Protein AF-A0A8T4QMG3-F1 (afdb_monomer_lite)

Secondary structure (DSSP, 8-state):
--------PPPPTT--------------TT----PPEEEEEEEEE-TTT--EEEEETTEEEE--STT-EEE-TTS-EEEEEE----TTSTTTTT-EEEEETTSSS--EEEEEEE-TT-SEEEEEETTEEEEEETT-EEE-TTS-EEEEEE--EE-TTS-EEEEEEEEEE-

Radius of gyration: 21.24 Å; chains: 1; bounding box: 36×50×60 Å

pLDDT: mean 71.05, std 19.51, range [30.7, 95.19]

Sequence (170 aa):
MNLSRIVSGTCSLLTAACGVEGTVNLQNPNNPLLVPRKFEIGAYTVREGYEGVFNVNGENFTISKVGQDYVLSDGSRLVFWGGLVQFYAGGLAGTKFSLEGACPSSDKVIQPLIVRDTNKGSFTVDSESFSLNKGETNELSDGSKITYLEGLSQDFAGGLHGAKLDLECH

Structure (mmCIF, N/CA/C/O backbone):
data_AF-A0A8T4QMG3-F1
#
_entry.id   AF-A0A8T4QMG3-F1
#
loop_
_atom_site.group_PDB
_atom_site.id
_atom_site.type_symbol
_atom_site.label_atom_id
_atom_site.label_alt_id
_atom_site.label_comp_id
_atom_site.label_asym_id
_atom_site.label_entity_id
_atom_site.label_seq_id
_atom_site.pdbx_PDB_ins_code
_atom_site.Cartn_x
_atom_site.Cartn_y
_atom_site.Cartn_z
_atom_site.occupancy
_atom_site.B_iso_or_equiv
_atom_site.auth_seq_id
_atom_site.auth_comp_id
_atom_site.auth_asym_id
_atom_site.auth_atom_id
_atom_site.pdbx_PDB_model_num
ATOM 1 N N . MET A 1 1 ? -9.103 -1.046 41.519 1.00 34.91 1 MET A N 1
ATOM 2 C CA . MET A 1 1 ? -8.750 -2.101 42.494 1.00 34.91 1 MET A CA 1
ATOM 3 C C . MET A 1 1 ? -8.039 -3.201 41.721 1.00 34.91 1 MET A C 1
ATOM 5 O O . MET A 1 1 ? -8.668 -3.785 40.851 1.00 34.91 1 MET A O 1
ATOM 9 N N . ASN A 1 2 ? -6.739 -3.410 41.949 1.00 30.70 2 ASN A N 1
ATOM 10 C CA . ASN A 1 2 ? -5.970 -4.469 41.283 1.00 30.70 2 ASN A CA 1
ATOM 11 C C . ASN A 1 2 ? -6.147 -5.781 42.052 1.00 30.70 2 ASN A C 1
ATOM 13 O O . ASN A 1 2 ? -5.850 -5.836 43.242 1.00 30.70 2 ASN A O 1
ATOM 17 N N . LEU A 1 3 ? -6.634 -6.817 41.373 1.00 33.44 3 LEU A N 1
ATOM 18 C CA . LEU A 1 3 ? -6.677 -8.184 41.884 1.00 33.44 3 LEU A CA 1
ATOM 19 C C . LEU A 1 3 ? -5.509 -8.954 41.265 1.00 33.44 3 LEU A C 1
ATOM 21 O O . LEU A 1 3 ? -5.568 -9.350 40.105 1.00 33.44 3 LEU A O 1
ATOM 25 N N . SER A 1 4 ? -4.443 -9.154 42.033 1.00 31.88 4 SER A N 1
ATOM 26 C CA . SER A 1 4 ? -3.369 -10.092 41.706 1.00 31.88 4 SER A CA 1
ATOM 27 C C . SER A 1 4 ? -3.663 -11.442 42.365 1.00 31.88 4 SER A C 1
ATOM 29 O O . SER A 1 4 ? -3.968 -11.515 43.555 1.00 31.88 4 SER A O 1
ATOM 31 N N . ARG A 1 5 ? -3.592 -12.529 41.590 1.00 39.34 5 ARG A N 1
ATOM 32 C CA . ARG A 1 5 ? -3.698 -13.907 42.089 1.00 39.34 5 ARG A CA 1
ATOM 33 C C . ARG A 1 5 ? -2.343 -14.585 41.904 1.00 39.34 5 ARG A C 1
ATOM 35 O O . ARG A 1 5 ? -1.826 -14.611 40.793 1.00 39.34 5 ARG A O 1
ATOM 42 N N . ILE A 1 6 ? -1.778 -15.115 42.984 1.00 38.41 6 ILE A N 1
ATOM 43 C CA . ILE A 1 6 ? -0.572 -15.950 42.938 1.00 38.41 6 ILE A CA 1
ATOM 44 C C . ILE A 1 6 ? -1.018 -17.360 42.542 1.00 38.41 6 ILE A C 1
ATOM 46 O O . ILE A 1 6 ? -1.884 -17.938 43.201 1.00 38.41 6 ILE A O 1
ATOM 50 N N . VAL A 1 7 ? -0.461 -17.896 41.457 1.00 40.78 7 VAL A N 1
ATOM 51 C CA . VAL A 1 7 ? -0.666 -19.287 41.035 1.00 40.78 7 VAL A CA 1
ATOM 52 C C . VAL A 1 7 ? 0.566 -20.076 41.466 1.00 40.78 7 VAL A C 1
ATOM 54 O O . VAL A 1 7 ? 1.641 -19.895 40.908 1.00 40.78 7 VAL A O 1
ATOM 57 N N . SER A 1 8 ? 0.425 -20.930 42.477 1.00 38.75 8 SER A N 1
ATOM 58 C CA . SER A 1 8 ? 1.478 -21.846 42.916 1.00 38.75 8 SER A CA 1
ATOM 59 C C . SER A 1 8 ? 1.467 -23.113 42.054 1.00 38.75 8 SER A C 1
ATOM 61 O O . SER A 1 8 ? 0.524 -23.901 42.097 1.00 38.75 8 SER A O 1
ATOM 63 N N . GLY A 1 9 ? 2.514 -23.308 41.249 1.00 40.09 9 GLY A N 1
ATOM 64 C CA . GLY A 1 9 ? 2.736 -24.533 40.479 1.00 40.09 9 GLY A CA 1
ATOM 65 C C . GLY A 1 9 ? 3.522 -25.573 41.283 1.00 40.09 9 GLY A C 1
ATOM 66 O O . GLY A 1 9 ? 4.559 -25.262 41.861 1.00 40.09 9 GLY A O 1
ATOM 67 N N . THR A 1 10 ? 3.049 -26.819 41.321 1.00 41.59 10 THR A N 1
ATOM 68 C CA . THR A 1 10 ? 3.793 -27.967 41.866 1.00 41.59 10 THR A CA 1
ATOM 69 C C . THR A 1 10 ? 4.700 -28.582 40.795 1.00 41.59 10 THR A C 1
ATOM 71 O O . THR A 1 10 ? 4.216 -28.981 39.736 1.00 41.59 10 THR A O 1
ATOM 74 N N . CYS A 1 11 ? 6.000 -28.703 41.083 1.00 35.62 11 CYS A N 1
ATOM 75 C CA . CYS A 1 11 ? 6.991 -29.358 40.220 1.00 35.62 11 CYS A CA 1
ATOM 76 C C . CYS A 1 11 ? 6.780 -30.880 40.139 1.00 35.62 11 CYS A C 1
ATOM 78 O O . CYS A 1 11 ? 6.740 -31.553 41.167 1.00 35.62 11 CYS A O 1
ATOM 80 N N . SER A 1 12 ? 6.747 -31.439 38.924 1.00 39.41 12 SER A N 1
ATOM 81 C CA . SER A 1 12 ? 6.920 -32.881 38.687 1.00 39.41 12 SER A CA 1
ATOM 82 C C . SER A 1 12 ? 8.347 -33.169 38.211 1.00 39.41 12 SER A C 1
ATOM 84 O O . SER A 1 12 ? 8.847 -32.541 37.283 1.00 39.41 12 SER A O 1
ATOM 86 N N . LEU A 1 13 ? 9.000 -34.132 38.861 1.00 41.06 13 LEU A N 1
ATOM 87 C CA . LEU A 1 13 ? 10.439 -34.441 38.821 1.00 41.06 13 LEU A CA 1
ATOM 88 C C . LEU A 1 13 ? 10.988 -35.047 37.504 1.00 41.06 13 LEU A C 1
ATOM 90 O O . LEU A 1 13 ? 12.055 -35.650 37.529 1.00 41.06 13 LEU A O 1
ATOM 94 N N . LEU A 1 14 ? 10.310 -34.914 36.356 1.00 40.38 14 LEU A N 1
ATOM 95 C CA . LEU A 1 14 ? 10.680 -35.653 35.130 1.00 40.38 14 LEU A CA 1
ATOM 96 C C . LEU A 1 14 ? 10.861 -34.835 33.845 1.00 40.38 14 LEU A C 1
ATOM 98 O O . LEU A 1 14 ? 11.233 -35.403 32.823 1.00 40.38 14 LEU A O 1
ATOM 102 N N . THR A 1 15 ? 10.721 -33.513 33.884 1.00 41.28 15 THR A N 1
ATOM 103 C CA . THR A 1 15 ? 11.057 -32.653 32.738 1.00 41.28 15 THR A CA 1
ATOM 104 C C . THR A 1 15 ? 11.691 -31.365 33.235 1.00 41.28 15 THR A C 1
ATOM 106 O O . THR A 1 15 ? 11.061 -30.597 33.958 1.00 41.28 15 THR A O 1
ATOM 109 N N . ALA A 1 16 ? 12.949 -31.131 32.859 1.00 39.94 16 ALA A N 1
ATOM 110 C CA . ALA A 1 16 ? 13.653 -29.880 33.104 1.00 39.94 16 ALA A CA 1
ATOM 111 C C . ALA A 1 16 ? 13.035 -28.758 32.251 1.00 39.94 16 ALA A C 1
ATOM 113 O O . ALA A 1 16 ? 13.494 -28.468 31.152 1.00 39.94 16 ALA A O 1
ATOM 114 N N . ALA A 1 17 ? 11.969 -28.150 32.762 1.00 34.41 17 ALA A N 1
ATOM 115 C CA . ALA A 1 17 ? 11.447 -26.871 32.304 1.00 34.41 17 ALA A CA 1
ATOM 116 C C . ALA A 1 17 ? 10.920 -26.115 33.531 1.00 34.41 17 ALA A C 1
ATOM 118 O O . ALA A 1 17 ? 9.750 -26.208 33.890 1.00 34.41 17 ALA A O 1
ATOM 119 N N . CYS A 1 18 ? 11.825 -25.410 34.210 1.00 37.28 18 CYS A N 1
ATOM 120 C CA . CYS A 1 18 ? 11.483 -24.402 35.209 1.00 37.28 18 CYS A CA 1
ATOM 121 C C . CYS A 1 18 ? 11.725 -23.014 34.609 1.00 37.28 18 CYS A C 1
ATOM 123 O O . CYS A 1 18 ? 12.809 -22.751 34.091 1.00 37.28 18 CYS A O 1
ATOM 125 N N . GLY A 1 19 ? 10.737 -22.131 34.753 1.00 33.62 19 GLY A N 1
ATOM 126 C CA . GLY A 1 19 ? 10.826 -20.694 34.475 1.00 33.62 19 GLY A CA 1
ATOM 127 C C . GLY A 1 19 ? 9.630 -20.220 33.643 1.00 33.62 19 GLY A C 1
ATOM 128 O O . GLY A 1 19 ? 9.340 -20.815 32.617 1.00 33.62 19 GLY A O 1
ATOM 129 N N . VAL A 1 20 ? 8.882 -19.176 34.002 1.00 36.62 20 VAL A N 1
ATOM 130 C CA . VAL A 1 20 ? 9.158 -18.048 34.907 1.00 36.62 20 VAL A CA 1
ATOM 131 C C . VAL A 1 20 ? 7.827 -17.593 35.524 1.00 36.62 20 VAL A C 1
ATOM 133 O O . VAL A 1 20 ? 6.807 -17.574 34.836 1.00 36.62 20 VAL A O 1
ATOM 136 N N . GLU A 1 21 ? 7.825 -17.217 36.806 1.00 40.09 21 GLU A N 1
ATOM 137 C CA . GLU A 1 21 ? 6.708 -16.491 37.421 1.00 40.09 21 GLU A CA 1
ATOM 138 C C . GLU A 1 21 ? 6.529 -15.143 36.708 1.00 40.09 21 GLU A C 1
ATOM 140 O O . GLU A 1 21 ? 7.289 -14.200 36.912 1.00 40.09 21 GLU A O 1
ATOM 145 N N . GLY A 1 22 ? 5.530 -15.066 35.832 1.00 36.34 22 GLY A N 1
ATOM 146 C CA . GLY A 1 22 ? 5.033 -13.817 35.276 1.00 36.34 22 GLY A CA 1
ATOM 147 C C . GLY A 1 22 ? 3.724 -13.451 35.958 1.00 36.34 22 GLY A C 1
ATOM 148 O O . GLY A 1 22 ? 2.797 -14.260 36.022 1.00 36.34 22 GLY A O 1
ATOM 149 N N . THR A 1 23 ? 3.611 -12.224 36.453 1.00 39.00 23 THR A N 1
ATOM 150 C CA . THR A 1 23 ? 2.314 -11.629 36.772 1.00 39.00 23 THR A CA 1
ATOM 151 C C . THR A 1 23 ? 1.513 -11.498 35.478 1.00 39.00 23 THR A C 1
ATOM 153 O O . THR A 1 23 ? 1.725 -10.583 34.686 1.00 39.00 23 THR A O 1
ATOM 156 N N . VAL A 1 24 ? 0.574 -12.417 35.244 1.00 38.84 24 VAL A N 1
ATOM 157 C CA . VAL A 1 24 ? -0.427 -12.251 34.186 1.00 38.84 24 VAL A CA 1
ATOM 158 C C . VAL A 1 24 ? -1.360 -11.129 34.631 1.00 38.84 24 VAL A C 1
ATOM 160 O O . VAL A 1 24 ? -2.219 -11.320 35.493 1.00 38.84 24 VAL A O 1
ATOM 163 N N . ASN A 1 25 ? -1.176 -9.936 34.065 1.00 39.47 25 ASN A N 1
ATOM 164 C CA . ASN A 1 25 ? -2.206 -8.908 34.106 1.00 39.47 25 ASN A CA 1
ATOM 165 C C . ASN A 1 25 ? -3.397 -9.449 33.315 1.00 39.47 25 ASN A C 1
ATOM 167 O O . ASN A 1 25 ? -3.383 -9.450 32.086 1.00 39.47 25 ASN A O 1
ATOM 171 N N . LEU A 1 26 ? -4.420 -9.930 34.021 1.00 40.62 26 LEU A N 1
ATOM 172 C CA . LEU A 1 26 ? -5.726 -10.201 33.435 1.00 40.62 26 LEU A CA 1
ATOM 173 C C . LEU A 1 26 ? -6.330 -8.848 33.044 1.00 40.62 26 LEU A C 1
ATOM 175 O O . LEU A 1 26 ? -7.046 -8.217 33.822 1.00 40.62 26 LEU A O 1
ATOM 179 N N . GLN A 1 27 ? -5.958 -8.357 31.864 1.00 42.12 27 GLN A N 1
ATOM 180 C CA . GLN A 1 27 ? -6.595 -7.196 31.269 1.00 42.12 27 GLN A CA 1
ATOM 181 C C . GLN A 1 27 ? -8.058 -7.528 30.997 1.00 42.12 27 GLN A C 1
ATOM 183 O O . GLN A 1 27 ? -8.411 -8.632 30.584 1.00 42.12 27 GLN A O 1
ATOM 188 N N . ASN A 1 28 ? -8.903 -6.548 31.300 1.00 41.88 28 ASN A N 1
ATOM 189 C CA . ASN A 1 28 ? -10.335 -6.574 31.076 1.00 41.88 28 ASN A CA 1
ATOM 190 C C . ASN A 1 28 ? -10.640 -7.081 29.648 1.00 41.88 28 ASN A C 1
ATOM 192 O O . ASN A 1 28 ? -10.244 -6.412 28.695 1.00 41.88 28 ASN A O 1
ATOM 196 N N . PRO A 1 29 ? -11.357 -8.206 29.472 1.00 44.94 29 PRO A N 1
ATOM 197 C CA . PRO A 1 29 ? -11.675 -8.749 28.148 1.00 44.94 29 PRO A CA 1
ATOM 198 C C . PRO A 1 29 ? -12.539 -7.805 27.294 1.00 44.94 29 PRO A C 1
ATOM 200 O O . PRO A 1 29 ? -12.686 -8.031 26.099 1.00 44.94 29 PRO A O 1
ATOM 203 N N . ASN A 1 30 ? -13.075 -6.732 27.887 1.00 40.50 30 ASN A N 1
ATOM 204 C CA . ASN A 1 30 ? -13.848 -5.702 27.193 1.00 40.50 30 ASN A CA 1
ATOM 205 C C . ASN A 1 30 ? -13.010 -4.515 26.696 1.00 40.50 30 ASN A C 1
ATOM 207 O O . ASN A 1 30 ? -13.578 -3.547 26.202 1.00 40.50 30 ASN A O 1
ATOM 211 N N . ASN A 1 31 ? -11.688 -4.540 26.865 1.00 42.12 31 ASN A N 1
ATOM 212 C CA . ASN A 1 31 ? -10.815 -3.534 26.275 1.00 42.12 31 ASN A CA 1
ATOM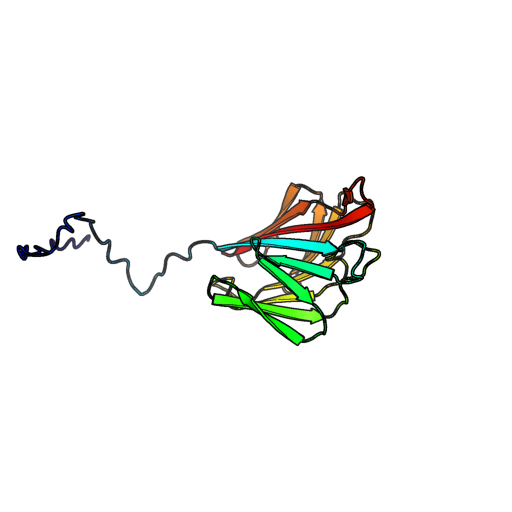 213 C C . ASN A 1 31 ? -9.530 -4.217 25.795 1.00 42.12 31 ASN A C 1
ATOM 215 O O . ASN A 1 31 ? -8.515 -4.147 26.498 1.00 42.12 31 ASN A O 1
ATOM 219 N N . PRO A 1 32 ? -9.564 -4.943 24.656 1.00 46.88 32 PRO A N 1
ATOM 220 C CA . PRO A 1 32 ? -8.322 -5.339 24.020 1.00 46.88 32 PRO A CA 1
ATOM 221 C C . PRO A 1 32 ? -7.551 -4.043 23.793 1.00 46.88 32 PRO A C 1
ATOM 223 O O . PRO A 1 32 ? -8.064 -3.127 23.154 1.00 46.88 32 PRO A O 1
ATOM 226 N N . LEU A 1 33 ? -6.358 -3.924 24.378 1.00 47.97 33 LEU A N 1
ATOM 227 C CA . LEU A 1 33 ? -5.424 -2.900 23.934 1.00 47.97 33 LEU A CA 1
ATOM 228 C C . LEU A 1 33 ? -5.318 -3.090 22.423 1.00 47.97 33 LEU A C 1
ATOM 230 O O . LEU A 1 33 ? -4.810 -4.117 21.974 1.00 47.97 33 LEU A O 1
ATOM 234 N N . LEU A 1 34 ? -5.887 -2.157 21.664 1.00 57.94 34 LEU A N 1
ATOM 235 C CA . LEU A 1 34 ? -5.741 -2.097 20.223 1.00 57.94 34 LEU A CA 1
ATOM 236 C C . LEU A 1 34 ? -4.266 -1.810 19.994 1.00 57.94 34 LEU A C 1
ATOM 238 O O . LEU A 1 34 ? -3.836 -0.663 20.038 1.00 57.94 34 LEU A O 1
ATOM 242 N N . VAL A 1 35 ? -3.459 -2.867 19.920 1.00 63.03 35 VAL A N 1
ATOM 243 C CA . VAL A 1 35 ? -2.044 -2.740 19.602 1.00 63.03 35 VAL A CA 1
ATOM 244 C C . VAL A 1 35 ? -2.012 -2.198 18.179 1.00 63.03 35 VAL A C 1
ATOM 246 O O . VAL A 1 35 ? -2.516 -2.891 17.288 1.00 63.03 35 VAL A O 1
ATOM 249 N N . PRO A 1 36 ? -1.471 -0.986 17.953 1.00 67.19 36 PRO A N 1
ATOM 250 C CA . PRO A 1 36 ? -1.396 -0.432 16.615 1.00 67.19 36 PRO A CA 1
ATOM 251 C C . PRO A 1 36 ? -0.649 -1.409 15.715 1.00 67.19 36 PRO A C 1
ATOM 253 O O . PRO A 1 36 ? 0.436 -1.889 16.065 1.00 67.19 36 PRO A O 1
ATOM 256 N N . ARG A 1 37 ? -1.254 -1.761 14.581 1.00 84.62 37 ARG A N 1
ATOM 257 C CA . ARG A 1 37 ? -0.652 -2.695 13.622 1.00 84.62 37 ARG A CA 1
ATOM 258 C C . ARG A 1 37 ? 0.009 -1.895 12.522 1.00 84.62 37 ARG A C 1
ATOM 260 O O . ARG A 1 37 ? -0.608 -1.001 11.953 1.00 84.62 37 ARG A O 1
ATOM 267 N N . LYS A 1 38 ? 1.267 -2.220 12.239 1.00 87.88 38 LYS A N 1
ATOM 268 C CA . LYS A 1 38 ? 2.057 -1.543 11.219 1.00 87.88 38 LYS A CA 1
ATOM 269 C C . LYS A 1 38 ? 2.275 -2.465 10.023 1.00 87.88 38 LYS A C 1
ATOM 271 O O . LYS A 1 38 ? 2.685 -3.611 10.194 1.00 87.88 38 LYS A O 1
ATOM 276 N N . PHE A 1 39 ? 2.013 -1.941 8.833 1.00 89.81 39 PHE A N 1
ATOM 277 C CA . PHE A 1 39 ? 2.183 -2.619 7.558 1.00 89.81 39 PHE A CA 1
ATOM 278 C C . PHE A 1 39 ? 3.099 -1.798 6.668 1.00 89.81 39 PHE A C 1
ATOM 280 O O . PHE A 1 39 ? 2.772 -0.672 6.304 1.00 89.81 39 PHE A O 1
ATOM 287 N N . GLU A 1 40 ? 4.226 -2.383 6.302 1.00 90.62 40 GLU A N 1
ATOM 288 C CA . GLU A 1 40 ? 5.106 -1.866 5.271 1.00 90.62 40 GLU A CA 1
ATOM 289 C C . GLU A 1 40 ? 4.668 -2.461 3.932 1.00 90.62 40 GLU A C 1
ATOM 291 O O . GLU A 1 40 ? 4.657 -3.679 3.764 1.00 90.62 40 GLU A O 1
ATOM 296 N N . ILE A 1 41 ? 4.268 -1.613 2.990 1.00 88.94 41 ILE A N 1
ATOM 297 C CA . ILE A 1 41 ? 3.670 -2.018 1.720 1.00 88.94 41 ILE A CA 1
ATOM 298 C C . ILE A 1 41 ? 4.504 -1.452 0.582 1.00 88.94 41 ILE A C 1
ATOM 300 O O . ILE A 1 41 ? 4.780 -0.254 0.520 1.00 88.94 41 ILE A O 1
ATOM 304 N N . GLY A 1 42 ? 4.883 -2.311 -0.352 1.00 84.56 42 GLY A N 1
ATOM 305 C CA . GLY A 1 42 ? 5.649 -1.930 -1.526 1.00 84.56 42 GLY A CA 1
ATOM 306 C C . GLY A 1 42 ? 5.273 -2.761 -2.736 1.00 84.56 42 GLY A C 1
ATOM 307 O O . GLY A 1 42 ? 4.516 -3.724 -2.655 1.00 84.56 42 GLY A O 1
ATOM 308 N N . ALA A 1 43 ? 5.833 -2.409 -3.880 1.00 78.75 43 ALA A N 1
ATOM 309 C CA . ALA A 1 43 ? 5.832 -3.295 -5.031 1.00 78.75 43 ALA A CA 1
ATOM 310 C C . ALA A 1 43 ? 7.084 -3.063 -5.866 1.00 78.75 43 ALA A C 1
ATOM 312 O O . ALA A 1 43 ? 7.645 -1.975 -5.863 1.00 78.75 43 ALA A O 1
ATOM 313 N N . TYR A 1 44 ? 7.521 -4.071 -6.603 1.00 71.69 44 TYR A N 1
ATOM 314 C CA . TYR A 1 44 ? 8.664 -3.990 -7.501 1.00 71.69 44 TYR A CA 1
ATOM 315 C C . TYR A 1 44 ? 8.429 -4.869 -8.727 1.00 71.69 44 TYR A C 1
ATOM 317 O O . TYR A 1 44 ? 7.532 -5.709 -8.760 1.00 71.69 44 TYR A O 1
ATOM 325 N N . THR A 1 45 ? 9.220 -4.654 -9.772 1.00 66.75 45 THR A N 1
ATOM 326 C CA . THR A 1 45 ? 9.174 -5.479 -10.985 1.00 66.75 45 THR A CA 1
ATOM 327 C C . THR A 1 45 ? 10.548 -6.067 -11.250 1.00 66.75 45 THR A C 1
ATOM 329 O O . THR A 1 45 ? 11.562 -5.375 -11.136 1.00 66.75 45 THR A O 1
ATOM 332 N N . VAL A 1 46 ? 10.586 -7.350 -11.607 1.00 61.47 46 VAL A N 1
ATOM 333 C CA . VAL A 1 46 ? 11.833 -8.044 -11.949 1.00 61.47 46 VAL A CA 1
ATOM 334 C C . VAL A 1 46 ? 12.021 -7.999 -13.465 1.00 61.47 46 VAL A C 1
ATOM 336 O O . VAL A 1 46 ? 11.101 -8.315 -14.220 1.00 61.47 46 VAL A O 1
ATOM 339 N N . ARG A 1 47 ? 13.219 -7.602 -13.914 1.00 57.78 47 ARG A N 1
ATOM 340 C CA . ARG A 1 47 ? 13.547 -7.302 -15.322 1.00 57.78 47 ARG A CA 1
ATOM 341 C C . ARG A 1 47 ? 13.219 -8.430 -16.309 1.00 57.78 47 ARG A C 1
ATOM 343 O O . ARG A 1 47 ? 12.929 -8.146 -17.465 1.00 57.78 47 ARG A O 1
ATOM 350 N N . GLU A 1 48 ? 13.271 -9.683 -15.865 1.00 56.44 48 GLU A N 1
ATOM 351 C CA . GLU A 1 48 ? 13.132 -10.861 -16.732 1.00 56.44 48 GLU A CA 1
ATOM 352 C C . GLU A 1 48 ? 11.717 -11.462 -16.752 1.00 56.44 48 GLU A C 1
ATOM 354 O O . GLU A 1 48 ? 11.440 -12.318 -17.586 1.00 56.44 48 GLU A O 1
ATOM 359 N N . GLY A 1 49 ? 10.812 -11.012 -15.873 1.00 54.53 49 GLY A N 1
ATOM 360 C CA . GLY A 1 49 ? 9.531 -11.693 -15.653 1.00 54.53 49 GLY A CA 1
ATOM 361 C C . GLY A 1 49 ? 8.297 -11.017 -16.239 1.00 54.53 49 GLY A C 1
ATOM 362 O O . GLY A 1 49 ? 7.290 -11.686 -16.408 1.00 54.53 49 GLY A O 1
ATOM 363 N N . TYR A 1 50 ? 8.325 -9.707 -16.522 1.00 57.28 50 TYR A N 1
ATOM 364 C CA . TYR A 1 50 ? 7.089 -8.917 -16.700 1.00 57.28 50 TYR A CA 1
ATOM 365 C C . TYR A 1 50 ? 6.020 -9.274 -15.649 1.00 57.28 50 TYR A C 1
ATOM 367 O O . TYR A 1 50 ? 4.829 -9.269 -15.939 1.00 57.28 50 TYR A O 1
ATOM 375 N N . GLU A 1 51 ? 6.434 -9.593 -14.423 1.00 63.12 51 GLU A N 1
ATOM 376 C CA . GLU A 1 51 ? 5.544 -9.894 -13.307 1.00 63.12 51 GLU A CA 1
ATOM 377 C C . GLU A 1 51 ? 5.770 -8.837 -12.226 1.00 63.12 51 GLU A C 1
ATOM 379 O O . GLU A 1 51 ? 6.902 -8.549 -11.823 1.00 63.12 51 GLU A O 1
ATOM 384 N N . GLY A 1 52 ? 4.680 -8.177 -11.830 1.00 70.06 52 GLY A N 1
ATOM 385 C CA . GLY A 1 52 ? 4.676 -7.234 -10.723 1.00 70.06 52 GLY A CA 1
ATOM 386 C C . GLY A 1 52 ? 4.611 -8.003 -9.415 1.00 70.06 52 GLY A C 1
ATOM 387 O O . GLY A 1 52 ? 3.668 -8.765 -9.196 1.00 70.06 52 GLY A O 1
ATOM 388 N N . VAL A 1 53 ? 5.600 -7.791 -8.554 1.00 77.75 53 VAL A N 1
ATOM 389 C CA . VAL A 1 53 ? 5.636 -8.370 -7.215 1.00 77.75 53 VAL A CA 1
ATOM 390 C C . VAL A 1 53 ? 5.188 -7.310 -6.225 1.00 77.75 53 VAL A C 1
ATOM 392 O O . VAL A 1 53 ? 5.735 -6.211 -6.183 1.00 77.75 53 VAL A O 1
ATOM 395 N N . PHE A 1 54 ? 4.181 -7.637 -5.433 1.00 82.31 54 PHE A N 1
ATOM 396 C CA . PHE A 1 54 ? 3.697 -6.825 -4.330 1.00 82.31 54 PHE A CA 1
ATOM 397 C C . PHE A 1 54 ? 4.297 -7.346 -3.032 1.00 82.31 54 PHE A C 1
ATOM 399 O O . PHE A 1 54 ? 4.374 -8.556 -2.837 1.00 82.31 54 PHE A O 1
ATOM 406 N N . ASN A 1 55 ? 4.727 -6.448 -2.158 1.00 85.81 55 ASN A N 1
ATOM 407 C CA . ASN A 1 55 ? 5.334 -6.790 -0.886 1.00 85.81 55 ASN A CA 1
ATOM 408 C C . ASN A 1 55 ? 4.502 -6.224 0.265 1.00 85.81 55 ASN A C 1
ATOM 410 O O . ASN A 1 55 ? 4.166 -5.041 0.246 1.00 85.81 55 ASN A O 1
ATOM 414 N N . VAL A 1 56 ? 4.199 -7.056 1.261 1.00 88.31 56 VAL A N 1
ATOM 415 C CA . VAL A 1 56 ? 3.647 -6.604 2.544 1.00 88.31 56 VAL A CA 1
ATOM 416 C C . VAL A 1 56 ? 4.465 -7.215 3.667 1.00 88.31 56 VAL A C 1
ATOM 418 O O . VAL A 1 56 ? 4.550 -8.434 3.763 1.00 88.31 56 VAL A O 1
ATOM 421 N N . ASN A 1 57 ? 5.066 -6.384 4.518 1.00 89.38 57 ASN A N 1
ATOM 422 C CA . ASN A 1 57 ? 5.881 -6.818 5.659 1.00 89.38 57 ASN A CA 1
ATOM 423 C C . ASN A 1 57 ? 6.977 -7.838 5.288 1.00 89.38 57 ASN A C 1
ATOM 425 O O . ASN A 1 57 ? 7.300 -8.732 6.069 1.00 89.38 57 ASN A O 1
ATOM 429 N N . GLY A 1 58 ? 7.554 -7.726 4.087 1.00 85.56 58 GLY A N 1
ATOM 430 C CA . GLY A 1 58 ? 8.563 -8.664 3.592 1.00 85.56 58 GLY A CA 1
ATOM 431 C C . GLY A 1 58 ? 8.003 -9.904 2.882 1.00 85.56 58 GLY A C 1
ATOM 432 O O . GLY A 1 58 ? 8.777 -10.621 2.250 1.00 85.56 58 GLY A O 1
ATOM 433 N N . GLU A 1 59 ? 6.690 -10.136 2.899 1.00 88.12 59 GLU A N 1
ATOM 434 C CA . GLU A 1 59 ? 6.039 -11.211 2.146 1.00 88.12 59 GLU A CA 1
ATOM 435 C C . GLU A 1 59 ? 5.776 -10.786 0.696 1.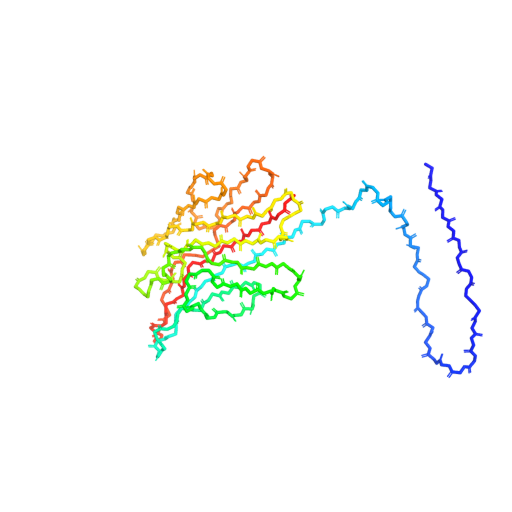00 88.12 59 GLU A C 1
ATOM 437 O O . GLU A 1 59 ? 5.212 -9.721 0.456 1.00 88.12 59 GLU A O 1
ATOM 442 N N . ASN A 1 60 ? 6.180 -11.614 -0.273 1.00 86.56 60 ASN A N 1
ATOM 443 C CA . ASN A 1 60 ? 6.084 -11.316 -1.705 1.00 86.56 60 ASN A CA 1
ATOM 444 C C . ASN A 1 60 ? 4.908 -12.041 -2.367 1.00 86.56 60 ASN A C 1
ATOM 446 O O . ASN A 1 60 ? 4.784 -13.261 -2.271 1.00 86.56 60 ASN A O 1
ATOM 450 N N . PHE A 1 61 ? 4.115 -11.300 -3.137 1.00 83.88 61 PHE A N 1
ATOM 451 C CA . PHE A 1 61 ? 2.918 -11.780 -3.818 1.00 83.88 61 PHE A CA 1
ATOM 452 C C . PHE A 1 61 ? 2.956 -11.406 -5.296 1.00 83.88 61 PHE A C 1
ATOM 454 O O . PHE A 1 61 ? 3.175 -10.249 -5.648 1.00 83.88 61 PHE A O 1
ATOM 461 N N . THR A 1 62 ? 2.698 -12.371 -6.175 1.00 80.44 62 THR A N 1
ATOM 462 C CA . THR A 1 62 ? 2.599 -12.106 -7.619 1.00 80.44 62 THR A CA 1
ATOM 463 C C . THR A 1 62 ? 1.137 -11.918 -7.995 1.00 80.44 62 THR A C 1
ATOM 465 O O . THR A 1 62 ? 0.317 -12.816 -7.808 1.00 80.44 62 THR A O 1
ATOM 468 N N . ILE A 1 63 ? 0.771 -10.745 -8.503 1.00 74.62 63 ILE A N 1
ATOM 469 C CA . ILE A 1 63 ? -0.631 -10.446 -8.816 1.00 74.62 63 ILE A CA 1
ATOM 470 C C . ILE A 1 63 ? -0.892 -10.783 -10.278 1.00 74.62 63 ILE A C 1
ATOM 472 O O . ILE A 1 63 ? -0.302 -10.188 -11.175 1.00 74.62 63 ILE A O 1
ATOM 476 N N . SER A 1 64 ? -1.814 -11.713 -10.517 1.00 71.19 64 SER A N 1
ATOM 477 C CA . SER A 1 64 ? -2.157 -12.173 -11.869 1.00 71.19 64 SER A CA 1
ATOM 478 C C . SER A 1 64 ? -3.530 -11.693 -12.344 1.00 71.19 64 SER A C 1
ATOM 480 O O . SER A 1 64 ? -3.790 -11.651 -13.546 1.00 71.19 64 SER A O 1
ATOM 482 N N . LYS A 1 65 ? -4.427 -11.321 -11.417 1.00 71.94 65 LYS A N 1
ATOM 483 C CA . LYS A 1 65 ? -5.799 -10.900 -11.729 1.00 71.94 65 LYS A CA 1
ATOM 484 C C . LYS A 1 65 ? -6.411 -10.020 -10.639 1.00 71.94 65 LYS A C 1
ATOM 486 O O . LYS A 1 65 ? -6.045 -10.102 -9.470 1.00 71.94 65 LYS A O 1
ATOM 491 N N . VAL A 1 66 ? -7.407 -9.228 -11.032 1.00 77.12 66 VAL A N 1
ATOM 492 C CA . VAL A 1 66 ? -8.299 -8.520 -10.103 1.00 77.12 66 VAL A CA 1
ATOM 493 C C . VAL A 1 66 ? -9.151 -9.531 -9.327 1.00 77.12 66 VAL A C 1
ATOM 495 O O . VAL A 1 66 ? -9.567 -10.552 -9.874 1.00 77.12 66 VAL A O 1
ATOM 498 N N . GLY A 1 67 ? -9.403 -9.244 -8.054 1.00 77.88 67 GLY A N 1
ATOM 499 C CA . GLY A 1 67 ? -10.113 -10.104 -7.111 1.00 77.88 67 GLY A CA 1
ATOM 500 C C . GLY A 1 67 ? -9.243 -11.202 -6.500 1.00 77.88 67 GLY A C 1
ATOM 501 O O . GLY A 1 67 ? -9.766 -12.040 -5.776 1.00 77.88 67 GLY A O 1
ATOM 502 N N . GLN A 1 68 ? -7.943 -11.236 -6.808 1.00 84.06 68 GLN A N 1
ATOM 503 C CA . GLN A 1 68 ? -7.004 -12.141 -6.153 1.00 84.06 68 GLN A CA 1
ATOM 504 C C . GLN A 1 68 ? -6.749 -11.676 -4.718 1.00 84.06 68 GLN A C 1
ATOM 506 O O . GLN A 1 68 ? -6.544 -10.483 -4.482 1.00 84.06 68 GLN A O 1
ATOM 511 N N . ASP A 1 69 ? -6.746 -12.619 -3.784 1.00 89.88 69 ASP A N 1
ATOM 512 C CA . ASP A 1 69 ? -6.505 -12.38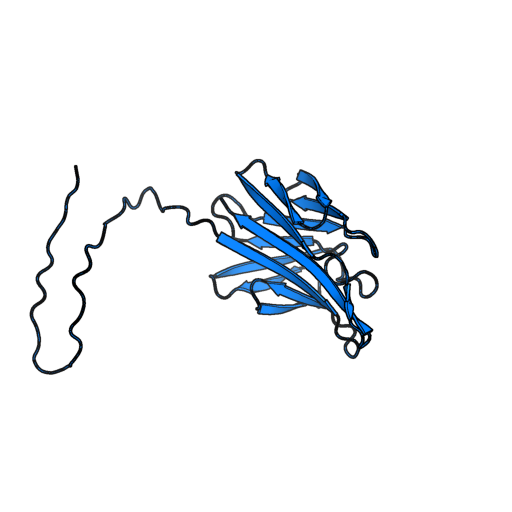0 -2.370 1.00 89.88 69 ASP A CA 1
ATOM 513 C C . ASP A 1 69 ? -5.408 -13.285 -1.800 1.00 89.88 69 ASP A C 1
ATOM 515 O O . ASP A 1 69 ? -5.099 -14.352 -2.334 1.00 89.88 69 ASP A O 1
ATOM 519 N N . TYR A 1 70 ? -4.804 -12.820 -0.711 1.00 90.06 70 TYR A N 1
ATOM 520 C CA . TYR A 1 70 ? -3.748 -13.503 0.022 1.00 90.06 70 TYR A CA 1
ATOM 521 C C . TYR A 1 70 ? -3.970 -13.341 1.520 1.00 90.06 70 TYR A C 1
ATOM 523 O O . TYR A 1 70 ? -4.302 -12.254 1.986 1.00 90.06 70 TYR A O 1
ATOM 531 N N . VAL A 1 71 ? -3.764 -14.415 2.277 1.00 89.75 71 VAL A N 1
ATOM 532 C CA . VAL A 1 71 ? -3.762 -14.368 3.744 1.00 89.75 71 VAL A CA 1
ATOM 533 C C . VAL A 1 71 ? -2.324 -14.134 4.196 1.00 89.75 71 VAL A C 1
ATOM 535 O O . VAL A 1 71 ? -1.441 -14.903 3.818 1.00 89.75 71 VAL A O 1
ATOM 538 N N . LEU A 1 72 ? -2.101 -13.073 4.968 1.00 87.62 72 LEU A N 1
ATOM 539 C CA . LEU A 1 72 ? -0.796 -12.721 5.524 1.00 87.62 72 LEU A CA 1
ATOM 540 C C . LEU A 1 72 ? -0.483 -13.584 6.755 1.00 87.62 72 LEU A C 1
ATOM 542 O O . LEU A 1 72 ? -1.386 -14.146 7.384 1.00 87.62 72 LEU A O 1
ATOM 546 N N . SER A 1 73 ? 0.790 -13.641 7.159 1.00 86.25 73 SER A N 1
ATOM 547 C CA . SER A 1 73 ? 1.224 -14.420 8.337 1.00 86.25 73 SER A CA 1
ATOM 548 C C . SER A 1 73 ? 0.520 -14.021 9.636 1.00 86.25 73 SER A C 1
ATOM 550 O O . SER A 1 73 ? 0.461 -14.789 10.595 1.00 86.25 73 SER A O 1
ATOM 552 N N . ASP A 1 74 ? -0.009 -12.805 9.677 1.00 81.12 74 ASP A N 1
ATOM 553 C CA . ASP A 1 74 ? -0.651 -12.206 10.835 1.00 81.12 74 ASP A CA 1
ATOM 554 C C . ASP A 1 74 ? -2.186 -12.384 10.845 1.00 81.12 74 ASP A C 1
ATOM 556 O O . ASP A 1 74 ? -2.883 -11.780 11.670 1.00 81.12 74 ASP A O 1
ATOM 560 N N . GLY A 1 75 ? -2.698 -13.205 9.919 1.00 84.69 75 GLY A N 1
ATOM 561 C CA . GLY A 1 75 ? -4.103 -13.568 9.760 1.00 84.69 75 GLY A CA 1
ATOM 562 C C . GLY A 1 75 ? -4.954 -12.551 8.998 1.00 84.69 75 GLY A C 1
ATOM 563 O O . GLY A 1 75 ? -6.106 -12.858 8.692 1.00 84.69 75 GLY A O 1
ATOM 564 N N . SER A 1 76 ? -4.422 -11.366 8.685 1.00 87.50 76 SER A N 1
ATOM 565 C CA . SER A 1 76 ? -5.126 -10.387 7.852 1.00 87.50 76 SER A CA 1
ATOM 566 C C . SER A 1 76 ? -5.136 -10.809 6.380 1.00 87.50 76 SER A C 1
ATOM 568 O O . SER A 1 76 ? -4.390 -11.701 5.961 1.00 87.50 76 SER A O 1
ATOM 570 N N . ARG A 1 77 ? -6.015 -10.196 5.583 1.00 89.69 77 ARG A N 1
ATOM 571 C CA . ARG A 1 77 ? -6.201 -10.550 4.175 1.00 89.69 77 ARG A CA 1
ATOM 572 C C . ARG A 1 77 ? -5.925 -9.368 3.261 1.00 89.69 77 ARG A C 1
ATOM 574 O O . ARG A 1 77 ? -6.553 -8.323 3.370 1.00 89.69 77 ARG A O 1
ATOM 581 N N . LEU A 1 78 ? -5.017 -9.558 2.318 1.00 89.06 78 LEU A N 1
ATOM 582 C CA . LEU A 1 78 ? -4.749 -8.627 1.232 1.00 89.06 78 LEU A CA 1
ATOM 583 C C . LEU A 1 78 ? -5.654 -8.972 0.047 1.00 89.06 78 LEU A C 1
ATOM 585 O O . LEU A 1 78 ? -5.579 -10.089 -0.452 1.00 89.06 78 LEU A O 1
ATOM 589 N N . VAL A 1 79 ? -6.479 -8.036 -0.426 1.00 88.62 79 VAL A N 1
ATOM 590 C CA . VAL A 1 79 ? -7.383 -8.245 -1.573 1.00 88.62 79 VAL A CA 1
ATOM 591 C C . VAL A 1 79 ? -7.120 -7.202 -2.651 1.00 88.62 79 VAL A C 1
ATOM 593 O O . VAL A 1 79 ? -7.147 -6.004 -2.387 1.00 88.62 79 VAL A O 1
ATOM 596 N N . PHE A 1 80 ? -6.905 -7.629 -3.893 1.00 85.12 80 PHE A N 1
ATOM 597 C CA . PHE A 1 80 ? -6.680 -6.719 -5.017 1.00 85.12 80 PHE A CA 1
ATOM 598 C C . PHE A 1 80 ? -7.983 -6.404 -5.751 1.00 85.12 80 PHE A C 1
ATOM 600 O O . PHE A 1 80 ? -8.611 -7.287 -6.324 1.00 85.12 80 PHE A O 1
ATOM 607 N N . TRP A 1 81 ? -8.379 -5.134 -5.795 1.00 80.62 81 TRP A N 1
ATOM 608 C CA . TRP A 1 81 ? -9.669 -4.694 -6.346 1.00 80.62 81 TRP A CA 1
ATOM 609 C C . TRP A 1 81 ? -9.592 -4.108 -7.748 1.00 80.62 81 TRP A C 1
ATOM 611 O O . TRP A 1 81 ? -10.605 -4.034 -8.441 1.00 80.62 81 TRP A O 1
ATOM 621 N N . GLY A 1 82 ? -8.426 -3.650 -8.184 1.00 71.31 82 GLY A N 1
ATOM 622 C CA . GLY A 1 82 ? -8.313 -3.015 -9.488 1.00 71.31 82 GLY A CA 1
ATOM 623 C C . GLY A 1 82 ? -6.946 -2.414 -9.735 1.00 71.31 82 GLY A C 1
ATOM 624 O O . GLY A 1 82 ? -6.149 -2.256 -8.817 1.00 71.31 82 GLY A O 1
ATOM 625 N N . GLY A 1 83 ? -6.695 -2.077 -10.996 1.00 63.91 83 GLY A N 1
ATOM 626 C CA . GLY A 1 83 ? -5.377 -1.657 -11.448 1.00 63.91 83 GLY A CA 1
ATOM 627 C C . GLY A 1 83 ? -4.475 -2.847 -11.745 1.00 63.91 83 GLY A C 1
ATOM 628 O O . GLY A 1 83 ? -4.389 -3.794 -10.970 1.00 63.91 83 GLY A O 1
ATOM 629 N N . LEU A 1 84 ? -3.804 -2.804 -12.891 1.00 54.28 84 LEU A N 1
ATOM 630 C CA . LEU A 1 84 ? -2.622 -3.632 -13.094 1.00 54.28 84 LEU A CA 1
ATOM 631 C C . LEU A 1 84 ? -1.475 -2.935 -12.369 1.00 54.28 84 LEU A C 1
ATOM 633 O O . LEU A 1 84 ? -1.375 -1.710 -12.442 1.00 54.28 84 LEU A O 1
ATOM 637 N N . VAL A 1 85 ? -0.596 -3.698 -11.723 1.00 55.62 85 VAL A N 1
ATOM 638 C CA . VAL A 1 85 ? 0.760 -3.226 -11.427 1.00 55.62 85 VAL A CA 1
ATOM 639 C C . VAL A 1 85 ? 1.377 -2.839 -12.772 1.00 55.62 85 VAL A C 1
ATOM 641 O O . VAL A 1 85 ? 1.809 -3.699 -13.538 1.00 55.62 85 VAL A O 1
ATOM 644 N N . GLN A 1 86 ? 1.304 -1.559 -13.146 1.00 51.91 86 GLN A N 1
ATOM 645 C CA . GLN A 1 86 ? 1.750 -1.140 -14.468 1.00 51.91 86 GLN A CA 1
ATOM 646 C C . GLN A 1 86 ? 3.278 -1.142 -14.494 1.00 51.91 86 GLN A C 1
ATOM 648 O O . GLN A 1 86 ? 3.935 -0.348 -13.820 1.00 51.91 86 GLN A O 1
ATOM 653 N N . PHE A 1 87 ? 3.832 -2.028 -15.322 1.00 46.75 87 PHE A N 1
ATOM 654 C CA . PHE A 1 87 ? 5.267 -2.264 -15.517 1.00 46.75 87 PHE A CA 1
ATOM 655 C C . PHE A 1 87 ? 6.102 -1.004 -15.758 1.00 46.75 87 PHE A C 1
ATOM 657 O O . PHE A 1 87 ? 7.264 -0.946 -15.370 1.00 46.75 87 PHE A O 1
ATOM 664 N N . TYR A 1 88 ? 5.515 0.026 -16.365 1.00 43.19 88 TYR A N 1
ATOM 665 C CA . TYR A 1 88 ? 6.214 1.264 -16.709 1.00 43.19 88 TYR A CA 1
ATOM 666 C C . TYR A 1 88 ? 6.210 2.319 -15.589 1.00 43.19 88 TYR A C 1
ATOM 668 O O . TYR A 1 88 ? 6.912 3.323 -15.702 1.00 43.19 88 TYR A O 1
ATOM 676 N N . ALA A 1 89 ? 5.458 2.094 -14.507 1.00 46.88 89 ALA A N 1
ATOM 677 C CA . ALA A 1 89 ? 5.226 3.070 -13.443 1.00 46.88 89 ALA A CA 1
ATOM 678 C C . ALA A 1 89 ? 5.542 2.533 -12.036 1.00 46.88 89 ALA A C 1
ATOM 680 O O . ALA A 1 89 ? 5.039 3.075 -11.064 1.00 46.88 89 ALA A O 1
ATOM 681 N N . GLY A 1 90 ? 6.374 1.489 -11.916 1.00 49.44 90 GLY A N 1
ATOM 682 C CA . GLY A 1 90 ? 6.945 1.047 -10.638 1.00 49.44 90 GLY A CA 1
ATOM 683 C C . GLY A 1 90 ? 5.913 0.574 -9.620 1.00 49.44 90 GLY A C 1
ATOM 684 O O . GLY A 1 90 ? 5.680 1.218 -8.598 1.00 49.44 90 GLY A O 1
ATOM 685 N N . GLY A 1 91 ? 5.345 -0.602 -9.874 1.00 59.09 91 GLY A N 1
ATOM 686 C CA . GLY A 1 91 ? 4.824 -1.472 -8.821 1.00 59.09 91 GLY A CA 1
ATOM 687 C C . GLY A 1 91 ? 3.444 -1.112 -8.263 1.00 59.09 91 GLY A C 1
ATOM 688 O O . GLY A 1 91 ? 2.542 -1.936 -8.298 1.00 59.09 91 GLY A O 1
ATOM 689 N N . LEU A 1 92 ? 3.262 0.094 -7.727 1.00 62.28 92 LEU A N 1
ATOM 690 C CA . LEU A 1 92 ? 2.036 0.471 -7.009 1.00 62.28 92 LEU A CA 1
ATOM 691 C C . LEU A 1 92 ? 1.136 1.425 -7.792 1.00 62.28 92 LEU A C 1
ATOM 693 O O . LEU A 1 92 ? -0.061 1.487 -7.518 1.00 62.28 92 LEU A O 1
ATOM 697 N N . ALA A 1 93 ? 1.675 2.165 -8.760 1.00 62.97 93 ALA A N 1
ATOM 698 C CA . ALA A 1 93 ? 0.924 3.207 -9.447 1.00 62.97 93 ALA A CA 1
ATOM 699 C C . ALA A 1 93 ? -0.348 2.656 -10.113 1.00 62.97 93 ALA A C 1
ATOM 701 O O . ALA A 1 93 ? -0.290 1.801 -10.997 1.00 62.97 93 ALA A O 1
ATOM 702 N N . GLY A 1 94 ? -1.501 3.170 -9.680 1.00 64.88 94 GLY A N 1
ATOM 703 C CA . GLY A 1 94 ? -2.801 2.799 -10.231 1.00 64.88 94 GLY A CA 1
ATOM 704 C C . GLY A 1 94 ? -3.368 1.483 -9.699 1.00 64.88 94 GLY A C 1
ATOM 705 O O . GLY A 1 94 ? -4.454 1.106 -10.133 1.00 64.88 94 GLY A O 1
ATOM 706 N N . THR A 1 95 ? -2.687 0.812 -8.764 1.00 77.19 95 THR A N 1
ATOM 707 C CA . THR A 1 95 ? -3.239 -0.340 -8.036 1.00 77.19 95 THR A CA 1
ATOM 708 C C . THR A 1 95 ? -4.276 0.113 -7.013 1.00 77.19 95 THR A C 1
ATOM 710 O O . THR A 1 95 ? -4.222 1.225 -6.495 1.00 77.19 95 THR A O 1
ATOM 713 N N . LYS A 1 96 ? -5.245 -0.750 -6.727 1.00 85.06 96 LYS A N 1
ATOM 714 C CA . LYS A 1 96 ? -6.233 -0.598 -5.665 1.00 85.06 96 LYS A CA 1
ATOM 715 C C . LYS A 1 96 ? -6.315 -1.922 -4.926 1.00 85.06 96 LYS A C 1
ATOM 717 O O . LYS A 1 96 ? -6.635 -2.946 -5.533 1.00 85.06 96 LYS A O 1
ATOM 722 N N . PHE A 1 97 ? -6.057 -1.897 -3.629 1.00 87.38 97 PHE A N 1
ATOM 723 C CA . PHE A 1 97 ? -6.072 -3.081 -2.778 1.00 87.38 97 PHE A CA 1
ATOM 724 C C . PHE A 1 97 ? -6.735 -2.769 -1.438 1.00 87.38 97 PHE A C 1
ATOM 726 O O . PHE A 1 97 ? -6.888 -1.600 -1.084 1.00 87.38 97 PHE A O 1
ATOM 733 N N . SER A 1 98 ? -7.156 -3.801 -0.713 1.00 89.75 98 SER A N 1
ATOM 734 C CA . SER A 1 98 ? -7.558 -3.682 0.682 1.00 89.75 98 SER A CA 1
ATOM 735 C C . SER A 1 98 ? -6.738 -4.574 1.595 1.00 89.75 98 SER A C 1
ATOM 737 O O . SER A 1 98 ? -6.272 -5.635 1.183 1.00 89.75 98 SER A O 1
ATOM 739 N N . LEU A 1 99 ? -6.579 -4.125 2.835 1.00 89.19 99 LEU A N 1
ATOM 740 C CA . LEU A 1 99 ? -6.084 -4.919 3.950 1.00 89.19 99 LEU A CA 1
ATOM 741 C C . LEU A 1 99 ? -7.246 -5.160 4.916 1.00 89.19 99 LEU A C 1
ATOM 743 O O . LEU A 1 99 ? -7.620 -4.279 5.692 1.00 89.19 99 LEU A O 1
ATOM 747 N N . GLU A 1 100 ? -7.842 -6.344 4.820 1.00 87.62 100 GLU A N 1
ATOM 748 C CA . GLU A 1 100 ? -9.006 -6.749 5.601 1.00 87.62 100 GLU A CA 1
ATOM 749 C C . GLU A 1 100 ? -8.594 -7.426 6.910 1.00 87.62 100 GLU A C 1
ATOM 751 O O . GLU A 1 100 ? -7.683 -8.260 6.939 1.00 87.62 100 GLU A O 1
ATOM 756 N N . GLY A 1 101 ? -9.246 -7.051 8.013 1.00 81.69 101 GLY A N 1
ATOM 757 C CA . GLY A 1 101 ? -8.878 -7.505 9.363 1.00 81.69 101 GLY A CA 1
ATOM 758 C C . GLY A 1 101 ? -7.495 -7.026 9.836 1.00 81.69 101 GLY A C 1
ATOM 759 O O . GLY A 1 101 ? -6.971 -7.507 10.845 1.00 81.69 101 GLY A O 1
ATOM 760 N N . ALA A 1 102 ? -6.885 -6.097 9.096 1.00 78.25 102 ALA A N 1
ATOM 761 C CA . ALA A 1 102 ? -5.583 -5.516 9.392 1.00 78.25 102 ALA A CA 1
ATOM 762 C C . ALA A 1 102 ? -5.684 -4.354 10.383 1.00 78.25 102 ALA A C 1
ATOM 764 O O . ALA A 1 102 ? -4.899 -4.307 11.329 1.00 78.25 102 ALA A O 1
ATOM 765 N N . CYS A 1 103 ? -6.658 -3.454 10.212 1.00 82.44 103 CYS A N 1
ATOM 766 C CA . CYS A 1 103 ? -6.927 -2.407 11.191 1.00 82.44 103 CYS A CA 1
ATOM 767 C C . CYS A 1 103 ? -8.084 -2.806 12.122 1.00 82.44 103 CYS A C 1
ATOM 769 O O . CYS A 1 103 ? -9.037 -3.446 11.674 1.00 82.44 103 CYS A O 1
ATOM 771 N N . PRO A 1 104 ? -8.036 -2.447 13.419 1.00 72.62 104 PRO A N 1
ATOM 772 C CA . PRO A 1 104 ? -9.074 -2.850 14.368 1.00 72.62 104 PRO A CA 1
ATOM 773 C C . PRO A 1 104 ? -10.441 -2.208 14.120 1.00 72.62 104 PRO A C 1
ATOM 775 O O . PRO A 1 104 ? -11.466 -2.767 14.505 1.00 72.62 104 PRO A O 1
ATOM 778 N N . SER A 1 105 ? -10.443 -1.018 13.521 1.00 70.25 105 SER A N 1
ATOM 779 C CA . SER A 1 105 ? -11.628 -0.189 13.318 1.00 70.25 105 SER A CA 1
ATOM 780 C C . SER A 1 105 ? -12.349 -0.473 11.996 1.00 70.25 105 SER A C 1
ATOM 782 O O . SER A 1 105 ? -13.570 -0.331 11.928 1.00 70.25 105 SER A O 1
ATOM 784 N N . SER A 1 106 ? -11.621 -0.860 10.944 1.00 76.50 106 SER A N 1
ATOM 785 C CA . SER A 1 106 ? -12.164 -1.081 9.598 1.00 76.50 106 SER A CA 1
ATOM 786 C C . SER A 1 106 ? -11.143 -1.721 8.655 1.00 76.50 106 SER A C 1
ATOM 788 O O . SER A 1 106 ? -9.938 -1.652 8.885 1.00 76.50 106 SER A O 1
ATOM 790 N N . ASP A 1 107 ? -11.614 -2.312 7.560 1.00 84.75 107 ASP A N 1
ATOM 791 C CA . ASP A 1 107 ? -10.739 -2.700 6.454 1.00 84.75 107 ASP A CA 1
ATOM 792 C C . ASP A 1 107 ? -10.247 -1.444 5.726 1.00 84.75 107 ASP A C 1
ATOM 794 O O . ASP A 1 107 ? -11.036 -0.538 5.459 1.00 84.75 107 ASP A O 1
ATOM 798 N N . LYS A 1 108 ? -8.961 -1.401 5.362 1.00 85.94 108 LYS A N 1
ATOM 799 C CA . LYS A 1 108 ? -8.389 -0.252 4.644 1.00 85.94 108 LYS A CA 1
ATOM 800 C C . LYS A 1 108 ? -8.346 -0.498 3.163 1.00 85.94 108 LYS A C 1
ATOM 802 O O . LYS A 1 108 ? -7.668 -1.426 2.738 1.00 85.94 108 LYS A O 1
ATOM 807 N N . VAL A 1 109 ? -8.996 0.355 2.375 1.00 88.19 109 VAL A N 1
ATOM 808 C CA . VAL A 1 109 ? -8.894 0.354 0.912 1.00 88.19 109 VAL A CA 1
ATOM 809 C C . VAL A 1 109 ? -7.927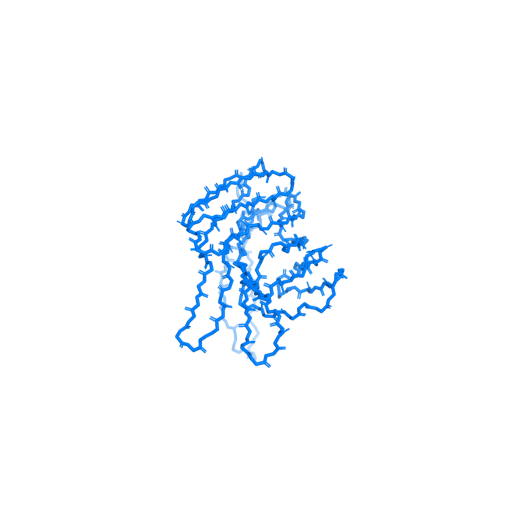 1.446 0.487 1.00 88.19 109 VAL A C 1
ATOM 811 O O . VAL A 1 109 ? -8.207 2.628 0.661 1.00 88.19 109 VAL A O 1
ATOM 814 N N . ILE A 1 110 ? -6.807 1.056 -0.117 1.00 88.38 110 ILE A N 1
ATOM 815 C CA . ILE A 1 110 ? -5.721 1.960 -0.490 1.00 88.38 110 ILE A CA 1
ATOM 816 C C . ILE A 1 110 ? -5.548 1.961 -2.010 1.00 88.38 110 ILE A C 1
ATOM 818 O O . ILE A 1 110 ? -5.481 0.914 -2.660 1.00 88.38 110 ILE A O 1
ATOM 822 N N . GLN A 1 111 ? -5.470 3.162 -2.580 1.00 86.31 111 GLN A N 1
ATOM 823 C CA . GLN A 1 111 ? -5.206 3.401 -3.994 1.00 86.31 111 GLN A CA 1
ATOM 824 C C . GLN A 1 111 ? -4.091 4.447 -4.154 1.00 86.31 111 GLN A C 1
ATOM 826 O O . GLN A 1 111 ? -4.360 5.654 -4.110 1.00 86.31 111 GLN A O 1
ATOM 831 N N . PRO A 1 112 ? -2.831 4.016 -4.329 1.00 82.56 112 PRO A N 1
ATOM 832 C CA . PRO A 1 112 ? -1.728 4.917 -4.616 1.00 82.56 112 PRO A CA 1
ATOM 833 C C . PRO A 1 112 ? -1.704 5.316 -6.099 1.00 82.56 112 PRO A C 1
ATOM 835 O O . PRO A 1 112 ? -1.775 4.492 -7.015 1.00 82.56 112 PRO A O 1
ATOM 838 N N . LEU A 1 113 ? -1.532 6.611 -6.340 1.00 78.12 113 LEU A N 1
ATOM 839 C CA . LEU A 1 113 ? -1.219 7.194 -7.637 1.00 78.12 113 LEU A CA 1
ATOM 840 C C . LEU A 1 113 ? 0.137 7.888 -7.536 1.00 78.12 113 LEU A C 1
ATOM 842 O O . LEU A 1 113 ? 0.268 8.980 -6.981 1.00 78.12 113 LEU A O 1
ATOM 846 N N . ILE A 1 114 ? 1.160 7.231 -8.072 1.00 70.44 114 ILE A N 1
ATOM 847 C CA . ILE A 1 114 ? 2.542 7.684 -7.954 1.00 70.44 114 ILE A CA 1
ATOM 848 C C . ILE A 1 114 ? 3.112 7.778 -9.358 1.00 70.44 114 ILE A C 1
ATOM 850 O O . ILE A 1 114 ? 3.094 6.815 -10.120 1.00 70.44 114 ILE A O 1
ATOM 854 N N . VAL A 1 115 ? 3.548 8.979 -9.720 1.00 61.66 115 VAL A N 1
ATOM 855 C CA . VAL A 1 115 ? 4.076 9.277 -11.049 1.00 61.66 115 VAL A CA 1
ATOM 856 C C . VAL A 1 115 ? 5.599 9.141 -11.005 1.00 61.66 115 VAL A C 1
ATOM 858 O O . VAL A 1 115 ? 6.233 9.385 -9.980 1.00 61.66 115 VAL A O 1
ATOM 861 N N . ARG A 1 116 ? 6.198 8.699 -12.113 1.00 59.34 116 ARG A N 1
ATOM 862 C CA . ARG A 1 116 ? 7.657 8.591 -12.258 1.00 59.34 116 ARG A CA 1
ATOM 863 C C . ARG A 1 116 ? 8.317 9.961 -12.020 1.00 59.34 116 ARG A C 1
ATOM 865 O O . ARG A 1 116 ? 7.756 10.978 -12.416 1.00 59.34 116 ARG A O 1
ATOM 872 N N . ASP A 1 117 ? 9.498 9.964 -11.397 1.00 58.50 117 ASP A N 1
ATOM 873 C CA . ASP A 1 117 ? 10.322 11.152 -11.092 1.00 58.50 117 ASP A CA 1
ATOM 874 C C . ASP A 1 117 ? 9.766 12.145 -10.056 1.00 58.50 117 ASP A C 1
ATOM 876 O O . ASP A 1 117 ? 10.263 13.268 -9.943 1.00 58.50 117 ASP A O 1
ATOM 880 N N . THR A 1 118 ? 8.788 11.755 -9.234 1.00 62.28 118 THR A N 1
ATOM 881 C CA . THR A 1 118 ? 8.303 12.627 -8.159 1.00 62.28 118 THR A CA 1
ATOM 882 C C . THR A 1 118 ? 8.647 12.083 -6.776 1.00 62.28 118 THR A C 1
ATOM 884 O O . THR A 1 118 ? 8.210 11.009 -6.368 1.00 62.28 118 THR A O 1
ATOM 887 N N . ASN A 1 119 ? 9.314 12.911 -5.963 1.00 79.00 119 ASN A N 1
ATOM 888 C CA . ASN A 1 119 ? 9.357 12.762 -4.499 1.00 79.00 119 ASN A CA 1
ATOM 889 C C . ASN A 1 119 ? 7.975 12.985 -3.856 1.00 79.00 119 ASN A C 1
ATOM 891 O O . ASN A 1 119 ? 7.898 13.254 -2.668 1.00 79.00 119 ASN A O 1
ATOM 895 N N . LYS A 1 120 ? 6.889 12.914 -4.628 1.00 84.69 120 LYS A N 1
ATOM 896 C CA . LYS A 1 120 ? 5.516 13.182 -4.223 1.00 84.69 120 LYS A CA 1
ATOM 897 C C . LYS A 1 120 ? 4.612 12.077 -4.755 1.00 84.69 120 LYS A C 1
ATOM 899 O O . LYS A 1 120 ? 4.732 11.710 -5.922 1.00 84.69 120 LYS A O 1
ATOM 904 N N . GLY A 1 121 ? 3.728 11.565 -3.911 1.00 82.88 121 GLY A N 1
ATOM 905 C CA . GLY A 1 121 ? 2.688 10.604 -4.265 1.00 82.88 121 GLY A CA 1
ATOM 906 C C . GLY A 1 121 ? 1.311 11.152 -3.907 1.00 82.88 121 GLY A C 1
ATOM 907 O O . GLY A 1 121 ? 1.178 11.924 -2.956 1.00 82.88 121 GLY A O 1
ATOM 908 N N . SER A 1 122 ? 0.291 10.766 -4.668 1.00 87.31 122 SER A N 1
ATOM 909 C CA . SER A 1 122 ? -1.110 11.001 -4.321 1.00 87.31 122 SER A CA 1
ATOM 910 C C . SER A 1 122 ? -1.736 9.689 -3.871 1.00 87.31 122 SER A C 1
ATOM 912 O O . SER A 1 122 ? -1.488 8.639 -4.457 1.00 87.31 122 SER A O 1
ATOM 914 N N . PHE A 1 123 ? -2.547 9.739 -2.826 1.00 88.44 123 PHE A N 1
ATOM 915 C CA . PHE A 1 123 ? -3.131 8.561 -2.199 1.00 88.44 123 PHE A CA 1
ATOM 916 C C . PHE A 1 123 ? -4.622 8.783 -2.040 1.00 88.44 123 PHE A C 1
ATOM 918 O O . PHE A 1 123 ? -5.058 9.899 -1.766 1.00 88.44 123 PHE A O 1
ATOM 925 N N . THR A 1 124 ? -5.398 7.721 -2.225 1.00 90.44 124 THR A N 1
ATOM 926 C CA . THR A 1 124 ? -6.779 7.659 -1.749 1.00 90.44 124 THR A CA 1
ATOM 927 C C . THR A 1 124 ? -6.892 6.490 -0.786 1.00 90.44 124 THR A C 1
ATOM 929 O O . THR A 1 124 ? -6.595 5.361 -1.176 1.00 90.44 124 THR A O 1
ATOM 932 N N . VAL A 1 125 ? -7.286 6.765 0.458 1.00 91.12 125 VAL A N 1
ATOM 933 C CA . VAL A 1 125 ? -7.504 5.752 1.498 1.00 91.12 125 VAL A CA 1
ATOM 934 C C . VAL A 1 125 ? -8.906 5.919 2.050 1.00 91.12 125 VAL A C 1
ATOM 936 O O . VAL A 1 125 ? -9.252 7.006 2.485 1.00 91.12 125 VAL A O 1
ATOM 939 N N . ASP A 1 126 ? -9.739 4.886 1.953 1.00 90.12 126 ASP A N 1
ATOM 940 C CA . ASP A 1 126 ? -11.147 4.912 2.392 1.00 90.12 126 ASP A CA 1
ATOM 941 C C . ASP A 1 126 ? -11.955 6.119 1.869 1.00 90.12 126 ASP A C 1
ATOM 943 O O . ASP A 1 126 ? -12.901 6.588 2.493 1.00 90.12 126 ASP A O 1
ATOM 947 N N . SER A 1 127 ? -11.629 6.584 0.657 1.00 88.75 127 SER A N 1
ATOM 948 C CA . SER A 1 127 ? -12.182 7.788 -0.003 1.00 88.75 127 SER A CA 1
ATOM 949 C C . SER A 1 127 ? -11.594 9.132 0.449 1.00 88.75 127 SER A C 1
ATOM 951 O O . SER A 1 127 ? -11.951 10.164 -0.117 1.00 88.75 127 SER A O 1
ATOM 953 N N . GLU A 1 128 ? -10.657 9.145 1.395 1.00 92.56 128 GLU A N 1
ATOM 954 C CA . GLU A 1 128 ? -9.853 10.320 1.732 1.00 92.56 128 GLU A CA 1
ATOM 955 C C . GLU A 1 128 ? -8.694 10.460 0.741 1.00 92.56 128 GLU A C 1
ATOM 957 O O . GLU A 1 128 ? -7.807 9.605 0.679 1.00 92.56 128 GLU A O 1
ATOM 962 N N . SER A 1 129 ? -8.690 11.538 -0.048 1.00 92.38 129 SER A N 1
ATOM 963 C CA . SER A 1 129 ? -7.631 11.816 -1.023 1.00 92.38 129 SER A CA 1
ATOM 964 C C . SER A 1 129 ? -6.665 12.885 -0.522 1.00 92.38 129 SER A C 1
ATOM 966 O O . SER A 1 129 ? -7.071 13.990 -0.167 1.00 92.38 129 SER A O 1
ATOM 968 N N . PHE A 1 130 ? -5.370 12.587 -0.562 1.00 92.62 130 PHE A N 1
ATOM 969 C CA . PHE A 1 130 ? -4.311 13.500 -0.133 1.00 92.62 130 PHE A CA 1
ATOM 970 C C . PHE A 1 130 ? -3.028 13.276 -0.939 1.00 92.62 130 PHE A C 1
ATOM 972 O O . PHE A 1 130 ? -2.941 12.400 -1.802 1.00 92.62 130 PHE A O 1
ATOM 979 N N . SER A 1 131 ? -2.023 14.121 -0.723 1.00 91.69 131 SER A N 1
ATOM 980 C CA . SER A 1 131 ? -0.703 13.962 -1.334 1.00 91.69 131 SER A CA 1
ATOM 981 C C . SER A 1 131 ? 0.386 14.134 -0.294 1.00 91.69 131 SER A C 1
ATOM 983 O O . SER A 1 131 ? 0.287 15.025 0.542 1.00 91.69 131 SER A O 1
ATOM 985 N N . LEU A 1 132 ? 1.423 13.310 -0.398 1.00 91.25 132 LEU A N 1
ATOM 986 C CA . LEU A 1 132 ? 2.568 13.299 0.504 1.00 91.25 132 LEU A CA 1
ATOM 987 C C . LEU A 1 132 ? 3.851 13.445 -0.297 1.00 91.25 132 LEU A C 1
ATOM 989 O O . LEU A 1 132 ? 3.997 12.821 -1.352 1.00 91.25 132 LEU A O 1
ATOM 993 N N . ASN A 1 133 ? 4.792 14.227 0.216 1.00 91.00 133 ASN A N 1
ATOM 994 C CA . ASN A 1 133 ? 6.184 14.109 -0.181 1.00 91.00 133 ASN A CA 1
ATOM 995 C C . ASN A 1 133 ? 6.825 12.888 0.495 1.00 91.00 133 ASN A C 1
ATOM 997 O O . ASN A 1 133 ? 6.345 12.381 1.508 1.00 91.00 133 ASN A O 1
ATOM 1001 N N . LYS A 1 134 ? 7.921 12.392 -0.076 1.00 88.31 134 LYS A N 1
ATOM 1002 C CA . LYS A 1 134 ? 8.706 11.303 0.502 1.00 88.31 134 LYS A CA 1
ATOM 1003 C C . LYS A 1 134 ? 9.137 11.690 1.922 1.00 88.31 134 LYS A C 1
ATOM 1005 O O . LYS A 1 134 ? 9.731 12.747 2.119 1.00 88.31 134 LYS A O 1
ATOM 1010 N N . GLY A 1 135 ? 8.874 10.808 2.878 1.00 90.06 135 GLY A N 1
ATOM 1011 C CA . GLY A 1 135 ? 9.121 10.988 4.306 1.00 90.06 135 GLY A CA 1
ATOM 1012 C C . GLY A 1 135 ? 7.979 11.657 5.071 1.00 90.06 135 GLY A C 1
ATOM 1013 O O . GLY A 1 135 ? 8.075 11.764 6.290 1.00 90.06 135 GLY A O 1
ATOM 1014 N N . GLU A 1 136 ? 6.913 12.105 4.401 1.00 93.88 136 GLU A N 1
ATOM 1015 C CA . GLU A 1 136 ? 5.762 12.712 5.071 1.00 93.88 136 GLU A CA 1
ATOM 1016 C C . GLU A 1 136 ? 4.725 11.668 5.493 1.00 93.88 136 GLU A C 1
ATOM 1018 O O . GLU A 1 136 ? 4.569 10.615 4.863 1.00 93.88 136 GLU A O 1
ATOM 1023 N N . THR A 1 137 ? 3.985 12.014 6.546 1.00 95.19 137 THR A N 1
ATOM 1024 C CA . THR A 1 137 ? 2.901 11.218 7.119 1.00 95.19 137 THR A CA 1
ATOM 1025 C C . THR A 1 137 ? 1.604 12.018 7.092 1.00 95.19 137 THR A C 1
ATOM 1027 O O . THR A 1 137 ? 1.604 13.198 7.442 1.00 95.19 137 THR A O 1
ATOM 1030 N N . ASN A 1 138 ? 0.500 11.370 6.723 1.00 95.06 138 ASN A N 1
ATOM 1031 C CA . ASN A 1 138 ? -0.851 11.882 6.931 1.00 95.06 138 ASN A CA 1
ATOM 1032 C C . ASN A 1 138 ? -1.575 11.027 7.975 1.00 95.06 138 ASN A C 1
ATOM 1034 O O . ASN A 1 138 ? -1.465 9.800 7.947 1.00 95.06 138 ASN A O 1
ATOM 1038 N N . GLU A 1 139 ? -2.329 11.671 8.860 1.00 94.44 139 GLU A N 1
ATOM 1039 C CA . GLU A 1 139 ? -3.271 11.010 9.767 1.00 94.44 139 GLU A CA 1
ATOM 1040 C C . GLU A 1 139 ? -4.665 11.025 9.127 1.00 94.44 139 GLU A C 1
ATOM 1042 O O . GLU A 1 139 ? -5.106 12.052 8.607 1.00 94.44 139 GLU A O 1
ATOM 1047 N N . LEU A 1 140 ? -5.312 9.864 9.099 1.00 91.44 140 LEU A N 1
ATOM 1048 C CA . LEU A 1 140 ? -6.649 9.652 8.553 1.00 91.44 140 LEU A CA 1
ATOM 1049 C C . LEU A 1 140 ? -7.711 9.969 9.609 1.00 91.44 140 LEU A C 1
ATOM 1051 O O . LEU A 1 140 ? -7.419 10.072 10.802 1.00 91.44 140 LEU A O 1
ATOM 1055 N N . SER A 1 141 ? -8.965 10.086 9.178 1.00 89.56 141 SER A N 1
ATOM 1056 C CA . SER A 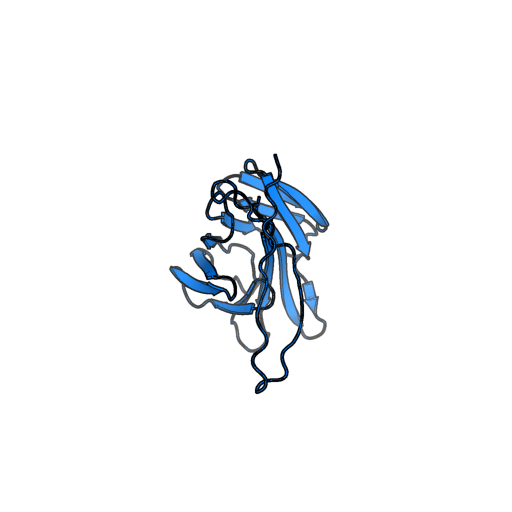1 141 ? -10.082 10.425 10.069 1.00 89.56 141 SER A CA 1
ATOM 1057 C C . SER A 1 141 ? -10.322 9.425 11.208 1.00 89.56 141 SER A C 1
ATOM 1059 O O . SER A 1 141 ? -10.881 9.795 12.241 1.00 89.56 141 SER A O 1
ATOM 1061 N N . ASP A 1 142 ? -9.883 8.176 11.049 1.00 86.44 142 ASP A N 1
ATOM 1062 C CA . ASP A 1 142 ? -9.982 7.122 12.061 1.00 86.44 142 ASP A CA 1
ATOM 1063 C C . ASP A 1 142 ? -8.755 7.037 12.989 1.00 86.44 142 ASP A C 1
ATOM 1065 O O . ASP A 1 142 ? -8.692 6.148 13.833 1.00 86.44 142 ASP A O 1
ATOM 1069 N N . GLY A 1 143 ? -7.780 7.940 12.836 1.00 88.62 143 GLY A N 1
ATOM 1070 C CA . GLY A 1 143 ? -6.531 7.953 13.603 1.00 88.62 143 GLY A CA 1
ATOM 1071 C C . GLY A 1 143 ? -5.430 7.050 13.039 1.00 88.62 143 GLY A C 1
ATOM 1072 O O . GLY A 1 143 ? -4.299 7.094 13.531 1.00 88.62 143 GLY A O 1
ATOM 1073 N N . SER A 1 144 ? -5.715 6.266 11.992 1.00 90.38 144 SER A N 1
ATOM 1074 C CA . SER A 1 144 ? -4.687 5.513 11.271 1.00 90.38 144 SER A CA 1
ATOM 1075 C C . SER A 1 144 ? -3.747 6.470 10.530 1.00 90.38 144 SER A C 1
ATOM 1077 O O . SER A 1 144 ? -4.136 7.565 10.128 1.00 90.38 144 SER A O 1
ATOM 1079 N N . LYS A 1 145 ? -2.495 6.073 10.304 1.00 93.12 145 LYS A N 1
ATOM 1080 C CA . LYS A 1 145 ? -1.481 6.914 9.65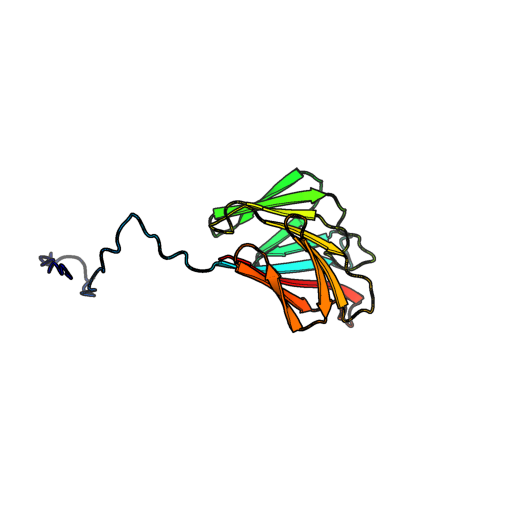4 1.00 93.12 145 LYS A CA 1
ATOM 1081 C C . LYS A 1 145 ? -0.930 6.260 8.404 1.00 93.12 145 LYS A C 1
ATOM 1083 O O . LYS A 1 145 ? -0.651 5.066 8.391 1.00 93.12 145 LYS A O 1
ATOM 1088 N N . ILE A 1 146 ? -0.716 7.069 7.371 1.00 92.56 146 ILE A N 1
ATOM 1089 C CA . ILE A 1 146 ? -0.047 6.669 6.133 1.00 92.56 146 ILE A CA 1
ATOM 1090 C C . ILE A 1 146 ? 1.232 7.478 5.990 1.00 92.56 146 ILE A C 1
ATOM 1092 O O . ILE A 1 146 ? 1.178 8.706 5.971 1.00 92.56 146 ILE A O 1
ATOM 1096 N N . THR A 1 147 ? 2.370 6.806 5.845 1.00 92.94 147 THR A N 1
ATOM 1097 C CA . THR A 1 147 ? 3.665 7.442 5.567 1.00 92.94 147 THR A CA 1
ATOM 1098 C C . THR A 1 147 ? 4.163 7.039 4.190 1.00 92.94 147 THR A C 1
ATOM 1100 O O . THR A 1 147 ? 4.202 5.854 3.867 1.00 92.94 147 THR A O 1
ATOM 1103 N N . TYR A 1 148 ? 4.582 8.007 3.376 1.00 91.06 148 TYR A N 1
ATOM 1104 C CA . TYR A 1 148 ? 5.195 7.722 2.080 1.00 91.06 148 TYR A CA 1
ATOM 1105 C C . TYR A 1 148 ? 6.705 7.550 2.251 1.00 91.06 148 TYR A C 1
ATOM 1107 O O . TYR A 1 148 ? 7.433 8.529 2.381 1.00 91.06 148 TYR A O 1
ATOM 1115 N N . LEU A 1 149 ? 7.190 6.310 2.278 1.00 88.06 149 LEU A N 1
ATOM 1116 C CA . LEU A 1 149 ? 8.584 6.016 2.615 1.00 88.06 149 LEU A CA 1
ATOM 1117 C C . LEU A 1 149 ? 9.537 6.249 1.447 1.00 88.06 149 LEU A C 1
ATOM 1119 O O . LEU A 1 149 ? 10.570 6.904 1.598 1.00 88.06 149 LEU A O 1
ATOM 1123 N N . GLU A 1 150 ? 9.210 5.702 0.280 1.00 82.38 150 GLU A N 1
ATOM 1124 C CA . GLU A 1 150 ? 10.094 5.718 -0.882 1.00 82.38 150 GLU A CA 1
ATOM 1125 C C . GLU A 1 150 ? 9.287 5.893 -2.157 1.00 82.38 150 GLU A C 1
ATOM 1127 O O . GLU A 1 150 ? 8.239 5.275 -2.322 1.00 82.38 150 GLU A O 1
ATOM 1132 N N . GLY A 1 151 ? 9.782 6.737 -3.061 1.00 76.62 151 GLY A N 1
ATOM 1133 C CA . GLY A 1 151 ? 9.220 6.842 -4.400 1.00 76.62 151 GLY A CA 1
ATOM 1134 C C . GLY A 1 151 ? 9.790 5.816 -5.359 1.00 76.62 151 GLY A C 1
ATOM 1135 O O . GLY A 1 151 ? 10.608 4.979 -4.983 1.00 76.62 151 GLY A O 1
ATOM 1136 N N . LEU A 1 152 ? 9.366 5.910 -6.619 1.00 74.62 152 LEU A N 1
ATOM 1137 C CA . LEU A 1 152 ? 9.919 5.070 -7.671 1.00 74.62 152 LEU A CA 1
ATOM 1138 C C . LEU A 1 152 ? 11.437 5.225 -7.742 1.00 74.62 152 LEU A C 1
ATOM 1140 O O . LEU A 1 152 ? 11.939 6.343 -7.873 1.00 74.62 152 LEU A O 1
ATOM 1144 N N . SER A 1 153 ? 12.154 4.108 -7.739 1.00 72.00 153 SER A N 1
ATOM 1145 C CA . SER A 1 153 ? 13.586 4.096 -8.010 1.00 72.00 153 SER A CA 1
ATOM 1146 C C . SER A 1 153 ? 13.935 3.023 -9.034 1.00 72.00 153 SER A C 1
ATOM 1148 O O . SER A 1 153 ? 13.284 1.984 -9.139 1.00 72.00 153 SER A O 1
ATOM 1150 N N . GLN A 1 154 ? 14.951 3.304 -9.845 1.00 70.00 154 GLN A N 1
ATOM 1151 C CA . GLN A 1 154 ? 15.531 2.335 -10.763 1.00 70.00 154 GLN A CA 1
ATOM 1152 C C . GLN A 1 154 ? 16.926 1.988 -10.255 1.00 70.00 154 GLN A C 1
ATOM 1154 O O . GLN A 1 154 ? 17.722 2.892 -9.999 1.00 70.00 154 GLN A O 1
ATOM 1159 N N . ASP A 1 155 ? 17.223 0.702 -10.097 1.00 65.19 155 ASP A N 1
ATOM 1160 C CA . ASP A 1 155 ? 18.574 0.276 -9.750 1.00 65.19 155 ASP A CA 1
ATOM 1161 C C . ASP A 1 155 ? 19.506 0.269 -10.976 1.00 65.19 155 ASP A C 1
ATOM 1163 O O . ASP A 1 155 ? 19.079 0.336 -12.133 1.00 65.19 155 ASP A O 1
ATOM 1167 N N . PHE A 1 156 ? 20.813 0.170 -10.720 1.00 58.28 156 PHE A N 1
ATOM 1168 C CA . PHE A 1 156 ? 21.844 0.140 -11.763 1.00 58.28 156 PHE A CA 1
ATOM 1169 C C . PHE A 1 156 ? 21.748 -1.083 -12.693 1.00 58.28 156 PHE A C 1
ATOM 1171 O O . PHE A 1 156 ? 22.293 -1.052 -13.796 1.00 58.28 156 PHE A O 1
ATOM 1178 N N . ALA A 1 157 ? 21.058 -2.151 -12.277 1.00 62.31 157 ALA A N 1
ATOM 1179 C CA . ALA A 1 157 ? 20.803 -3.340 -13.090 1.00 62.31 157 ALA A CA 1
ATOM 1180 C C . ALA A 1 157 ? 19.538 -3.199 -13.965 1.00 62.31 157 ALA A C 1
ATOM 1182 O O . ALA A 1 157 ? 19.240 -4.079 -14.784 1.00 62.31 157 ALA A O 1
ATOM 1183 N N . GLY A 1 158 ? 18.825 -2.075 -13.840 1.00 62.22 158 GLY A N 1
ATOM 1184 C CA . GLY A 1 158 ? 17.614 -1.751 -14.580 1.00 62.22 158 GLY A CA 1
ATOM 1185 C C . GLY A 1 158 ? 16.326 -2.267 -13.936 1.00 62.22 158 GLY A C 1
ATOM 1186 O O . GLY A 1 158 ? 15.281 -2.167 -14.577 1.00 62.22 158 GLY A O 1
ATOM 1187 N N . GLY A 1 159 ? 16.380 -2.799 -12.712 1.00 65.44 159 GLY A N 1
ATOM 1188 C CA . GLY A 1 159 ? 15.206 -3.148 -11.916 1.00 65.44 159 GLY A CA 1
ATOM 1189 C C . GLY A 1 159 ? 14.443 -1.897 -11.485 1.00 65.44 159 GLY A C 1
ATOM 1190 O O . GLY A 1 159 ? 15.048 -0.898 -11.097 1.00 65.44 159 GLY A O 1
ATOM 1191 N N . LEU A 1 160 ? 13.112 -1.931 -11.587 1.00 66.69 160 LEU A N 1
ATOM 1192 C CA . LEU A 1 160 ? 12.244 -0.848 -11.125 1.00 66.69 160 LEU A CA 1
ATOM 1193 C C . LEU A 1 160 ? 11.637 -1.241 -9.779 1.00 66.69 160 LEU A C 1
ATOM 1195 O O . LEU A 1 160 ? 10.802 -2.150 -9.702 1.00 66.69 160 LEU A O 1
ATOM 1199 N N . HIS A 1 161 ? 12.045 -0.518 -8.743 1.00 71.25 161 HIS A N 1
ATOM 1200 C CA . HIS A 1 161 ? 11.466 -0.569 -7.411 1.00 71.25 161 HIS A CA 1
ATOM 1201 C C . HIS A 1 161 ? 10.342 0.453 -7.370 1.00 71.25 161 HIS A C 1
ATOM 1203 O O . HIS A 1 161 ? 10.525 1.641 -7.657 1.00 71.25 161 HIS A O 1
ATOM 1209 N N . GLY A 1 162 ? 9.144 -0.043 -7.111 1.00 70.31 162 GLY A N 1
ATOM 1210 C CA . GLY A 1 162 ? 7.982 0.794 -6.941 1.00 70.31 162 GLY A CA 1
ATOM 1211 C C . GLY A 1 162 ? 8.004 1.536 -5.623 1.00 70.31 162 GLY A C 1
ATOM 1212 O O . GLY A 1 162 ? 8.893 1.372 -4.792 1.00 70.31 162 GLY A O 1
ATOM 1213 N N . ALA A 1 163 ? 6.996 2.377 -5.454 1.00 75.38 163 ALA A N 1
ATOM 1214 C CA . ALA A 1 163 ? 6.834 3.108 -4.219 1.00 75.38 163 ALA A CA 1
ATOM 1215 C C . ALA A 1 163 ? 6.679 2.188 -3.005 1.00 75.38 163 ALA A C 1
ATOM 1217 O O . ALA A 1 163 ? 6.175 1.068 -3.110 1.00 75.38 163 ALA A O 1
ATOM 1218 N N . LYS A 1 164 ? 7.056 2.728 -1.851 1.00 85.56 164 LYS A N 1
ATOM 1219 C CA . LYS A 1 164 ? 6.937 2.095 -0.547 1.00 85.56 164 LYS A CA 1
ATOM 1220 C C . LYS A 1 164 ? 6.174 3.012 0.398 1.00 85.56 164 LYS A C 1
ATOM 1222 O O . LYS A 1 164 ? 6.428 4.219 0.433 1.00 85.56 164 LYS A O 1
ATOM 1227 N N . LEU A 1 165 ? 5.251 2.449 1.161 1.00 89.00 165 LEU A N 1
ATOM 1228 C CA . LEU A 1 165 ? 4.444 3.164 2.138 1.00 89.00 165 LEU A CA 1
ATOM 1229 C C . LEU A 1 165 ? 4.324 2.363 3.432 1.00 89.00 165 LEU A C 1
ATOM 1231 O O . LEU A 1 165 ? 4.366 1.139 3.406 1.00 89.00 165 LEU A O 1
ATOM 1235 N N . ASP A 1 166 ? 4.147 3.069 4.540 1.00 92.31 166 ASP A N 1
ATOM 1236 C CA . ASP A 1 166 ? 3.763 2.481 5.820 1.00 92.31 166 ASP A CA 1
ATOM 1237 C C . ASP A 1 166 ? 2.310 2.841 6.125 1.00 92.31 166 ASP A C 1
ATOM 1239 O O . ASP A 1 166 ? 1.930 4.009 6.029 1.00 92.31 166 ASP A O 1
ATOM 1243 N N . LEU A 1 167 ? 1.529 1.852 6.547 1.00 91.50 167 LEU A N 1
ATOM 1244 C CA . LEU A 1 167 ? 0.229 2.019 7.188 1.00 91.50 167 LEU A CA 1
ATOM 1245 C C . LEU A 1 167 ? 0.363 1.650 8.667 1.00 91.50 167 LEU A C 1
ATOM 1247 O O . LEU A 1 167 ? 0.763 0.536 8.990 1.00 91.50 167 LEU A O 1
ATOM 1251 N N . GLU A 1 168 ? -0.009 2.555 9.562 1.00 91.75 168 GLU A N 1
ATOM 1252 C CA . GLU A 1 168 ? -0.161 2.293 10.994 1.00 91.75 168 GLU A CA 1
ATOM 1253 C C . GLU A 1 168 ? -1.645 2.395 11.354 1.00 91.75 168 GLU A C 1
ATOM 1255 O O . GLU A 1 168 ? -2.238 3.464 11.255 1.00 91.75 168 GLU A O 1
ATOM 1260 N N . CYS A 1 169 ? -2.254 1.273 11.724 1.00 88.00 169 CYS A N 1
ATOM 1261 C CA . CYS A 1 169 ? -3.662 1.176 12.090 1.00 88.00 169 CYS A CA 1
ATOM 1262 C C . CYS A 1 169 ? -3.892 1.567 13.551 1.00 88.00 169 CYS A C 1
ATOM 1264 O O . CYS A 1 169 ? -3.155 1.085 14.417 1.00 88.00 169 CYS A O 1
ATOM 1266 N N . HIS A 1 170 ? -4.956 2.326 13.824 1.00 77.62 170 HIS A N 1
ATOM 1267 C CA . HIS A 1 170 ? -5.393 2.693 15.177 1.00 77.62 170 HIS A CA 1
ATOM 1268 C C . HIS A 1 170 ? -6.820 2.203 15.494 1.00 77.62 170 HIS A C 1
ATOM 1270 O O . HIS A 1 170 ? -7.597 1.930 14.547 1.00 77.62 170 HIS A O 1
#

Foldseek 3Di:
DDDFDDDDDDDDPDDPDDDDDDRPPPPDPVDDPQPWFKWKWWWWDDPPPNWIWIDIPRDTDTDDDAQDKDQDPVRWMKHWHDDDLDPVAARQAQTWIWTGPRAPPGIKIKHKHAGPPALKIWIAIPNDTDMDGAQDKDQDPQRKIKHFHDAWDADPVRIIIHTIMMIIHD